Protein AF-A0A8H3EPC0-F1 (afdb_monomer)

Secondary structure (DSSP, 8-state):
-------SEETTSTTS-TTPPBTB--EEP---S---GGG--HHHHHHHHHHHH-HHHHHHHH-TTT-SEEEEEEPBPTTS-PPEEEEEEETTEEEEEEESSSS-EEEEEEEEE-TTS-EEESSHHHHHHHHHHHHHHHHS--B-TT--B-----------

Organism: NCBI:txid1903189

Sequence (160 aa):
MATRSLNRYLDSCPGLPASAPVGHPHIIGWDGEDTDKKHLTAADGIATLLFNWKPEALDAFLDVRHKSRYEWYRRAKPNSGILDLLVARTGDMALCGFREDVERVDGPFTYTMEESGAWTPFDRHSKLFGPSFASALMYHELWLEGDGVKVDVYGSEQRG

Foldseek 3Di:
DDPPPPLQFDCPDVVAGSPDDQQAAGAGDPPPDCPPLVRQFLSPLVLNLQVVQPVVLSVLVLPLPFFQKKKKKFQFDPPLPFAIWIWMDGRQKTWIAGDPDDPDGDQIFIWGQDPSNGTHTPDPSNVPCRSVVSCCSPPVCGTDRPDTDDIPGDGPDDDD

Nearest PDB structures (foldseek):
  7my3-assembly1_C  TM=3.688E-01  e=3.274E-01  Severe acute respiratory syndrome coronavirus 2
  3mh8-assembly2_B  TM=2.863E-01  e=4.736E-01  Mycobacterium tuberculosis H37Rv
  7tl1-assembly1_C  TM=3.590E-01  e=2.494E+00  Severe acute respiratory syndrome coronavirus 2
  8orn-assembly2_D  TM=2.774E-01  e=1.950E+00  Xanthomonas campestris pv. campestris str. B100

Radius of gyration: 15.82 Å; Cα contacts (8 Å, |Δi|>4): 271; chains: 1; bounding box: 32×56×45 Å

pLDDT: mean 79.6, std 15.95, range [32.44, 95.38]

Solvent-accessible surface area (backbone atoms only — not comparable to full-atom values): 9063 Å² total; per-residue (Å²): 134,85,84,76,80,72,68,54,44,30,67,85,42,86,92,27,40,50,83,56,62,92,52,40,43,30,34,64,59,89,71,94,62,86,68,71,64,88,76,44,39,39,52,24,28,50,44,29,52,32,37,74,74,40,54,68,55,32,54,56,60,68,35,42,90,67,26,47,32,35,39,38,36,37,46,36,37,85,92,64,88,57,56,26,41,38,42,35,32,50,49,49,36,38,38,32,33,33,25,81,56,97,89,45,65,48,80,61,35,36,27,38,50,44,96,88,57,32,50,44,57,69,45,71,63,21,63,73,46,23,32,60,50,16,48,46,68,66,74,58,74,58,50,51,86,89,52,72,48,78,66,61,67,47,55,83,75,81,82,128

Structure (mmCIF, N/CA/C/O backbone):
data_AF-A0A8H3EPC0-F1
#
_entry.id   AF-A0A8H3EPC0-F1
#
loop_
_atom_site.group_PDB
_atom_site.id
_atom_site.type_symbol
_atom_site.label_atom_id
_atom_site.label_alt_id
_atom_site.label_comp_id
_atom_site.label_asym_id
_atom_site.label_entity_id
_atom_site.label_seq_id
_atom_site.pdbx_PDB_ins_code
_atom_site.Cartn_x
_atom_site.Cartn_y
_atom_site.Cartn_z
_atom_site.occupancy
_atom_site.B_iso_or_equiv
_atom_site.auth_seq_id
_atom_site.auth_comp_id
_atom_site.auth_asym_id
_atom_site.auth_atom_id
_atom_site.pdbx_PDB_model_num
ATOM 1 N N . MET A 1 1 ? -7.622 -37.361 -6.767 1.00 37.53 1 MET A N 1
ATOM 2 C CA . MET A 1 1 ? -6.763 -36.173 -6.585 1.00 37.53 1 MET A CA 1
ATOM 3 C C . MET A 1 1 ? -7.566 -35.155 -5.802 1.00 37.53 1 MET A C 1
ATOM 5 O O . MET A 1 1 ? -8.632 -34.782 -6.267 1.00 37.53 1 MET A O 1
ATOM 9 N N . ALA A 1 2 ? -7.137 -34.808 -4.590 1.00 32.44 2 ALA A N 1
ATOM 10 C CA . ALA A 1 2 ? -7.828 -33.813 -3.780 1.00 32.44 2 ALA A CA 1
ATOM 11 C C . ALA A 1 2 ? -7.464 -32.415 -4.296 1.00 32.44 2 ALA A C 1
ATOM 13 O O . ALA A 1 2 ? -6.293 -32.044 -4.289 1.00 32.44 2 ALA A O 1
ATOM 14 N N . THR A 1 3 ? -8.458 -31.660 -4.755 1.00 37.12 3 THR A N 1
ATOM 15 C CA . THR A 1 3 ? -8.360 -30.219 -4.992 1.00 37.12 3 THR A CA 1
ATOM 16 C C . THR A 1 3 ? -8.058 -29.535 -3.663 1.00 37.12 3 THR A C 1
ATOM 18 O O . THR A 1 3 ? -8.957 -29.307 -2.853 1.00 37.12 3 THR A O 1
ATOM 21 N N . ARG A 1 4 ? -6.780 -29.234 -3.407 1.00 37.78 4 ARG A N 1
ATOM 22 C CA . ARG A 1 4 ? -6.412 -28.237 -2.402 1.00 37.78 4 ARG A CA 1
ATOM 23 C C . ARG A 1 4 ? -6.897 -26.895 -2.939 1.00 37.78 4 ARG A C 1
ATOM 25 O O . ARG A 1 4 ? -6.242 -26.293 -3.776 1.00 37.78 4 ARG A O 1
ATOM 32 N N . SER A 1 5 ? -8.061 -26.456 -2.472 1.00 40.12 5 SER A N 1
ATOM 33 C CA . SER A 1 5 ? -8.385 -25.034 -2.459 1.00 40.12 5 SER A CA 1
ATOM 34 C C . SER A 1 5 ? -7.357 -24.376 -1.542 1.00 40.12 5 SER A C 1
ATOM 36 O O . SER A 1 5 ? -7.513 -24.408 -0.322 1.00 40.12 5 SER A O 1
ATOM 38 N N . LEU A 1 6 ? -6.252 -23.891 -2.108 1.00 50.09 6 LEU A N 1
ATOM 39 C CA . LEU A 1 6 ? -5.329 -23.029 -1.388 1.00 50.09 6 LEU A CA 1
ATOM 40 C C . LEU A 1 6 ? -6.099 -21.754 -1.052 1.00 50.09 6 LEU A C 1
ATOM 42 O O . LEU A 1 6 ? -6.573 -21.042 -1.936 1.00 50.09 6 LEU A O 1
ATOM 46 N N . ASN A 1 7 ? -6.305 -21.515 0.241 1.00 58.31 7 ASN A N 1
ATOM 47 C CA . ASN A 1 7 ? -6.811 -20.234 0.702 1.00 58.31 7 ASN A CA 1
ATOM 48 C C . ASN A 1 7 ? -5.795 -19.178 0.252 1.00 58.31 7 ASN A C 1
ATOM 50 O O . ASN A 1 7 ? -4.655 -19.188 0.710 1.00 58.31 7 ASN A O 1
ATOM 54 N N . ARG A 1 8 ? -6.204 -18.305 -0.676 1.00 75.94 8 ARG A N 1
ATOM 55 C CA . ARG A 1 8 ? -5.375 -17.206 -1.193 1.00 75.94 8 ARG A CA 1
ATOM 56 C C . ARG A 1 8 ? -4.852 -16.320 -0.062 1.00 75.94 8 ARG A C 1
ATOM 58 O O . ARG A 1 8 ? -3.737 -15.814 -0.141 1.00 75.94 8 ARG A O 1
ATOM 65 N N . TYR A 1 9 ? -5.691 -16.099 0.944 1.00 84.75 9 TYR A N 1
ATOM 66 C CA . TYR A 1 9 ? -5.385 -15.275 2.101 1.00 84.75 9 TYR A CA 1
ATOM 67 C C . TYR A 1 9 ? -4.703 -16.114 3.180 1.00 84.75 9 TYR A C 1
ATOM 69 O O . TYR A 1 9 ? -5.157 -17.213 3.506 1.00 84.75 9 TYR A O 1
ATOM 77 N N . LEU A 1 10 ? -3.610 -15.588 3.721 1.00 85.00 10 LEU A N 1
ATOM 78 C CA . LEU A 1 10 ? -2.801 -16.233 4.745 1.00 85.00 10 LEU A CA 1
ATOM 79 C C . LEU A 1 10 ? -3.062 -15.608 6.117 1.00 85.00 10 LEU A C 1
ATOM 81 O O . LEU A 1 10 ? -3.087 -14.389 6.249 1.00 85.00 10 LEU A O 1
ATOM 85 N N . ASP A 1 11 ? -3.113 -16.437 7.159 1.00 87.12 11 ASP A N 1
ATOM 86 C CA . ASP A 1 11 ? -3.156 -15.997 8.565 1.00 87.12 11 ASP A CA 1
ATOM 87 C C . ASP A 1 11 ? -1.758 -15.658 9.128 1.00 87.12 11 ASP A C 1
ATOM 89 O O . ASP A 1 11 ? -1.507 -15.729 10.330 1.00 87.12 11 ASP A O 1
ATOM 93 N N . SER A 1 12 ? -0.803 -15.316 8.258 1.00 85.81 12 SER A N 1
ATOM 94 C CA . SER A 1 12 ? 0.587 -15.035 8.646 1.00 85.81 12 SER A CA 1
ATOM 95 C C . SER A 1 12 ? 0.750 -13.722 9.420 1.00 85.81 12 SER A C 1
ATOM 97 O O . SER A 1 12 ? 1.761 -13.543 10.095 1.00 85.81 12 SER A O 1
ATOM 99 N N . CYS A 1 13 ? -0.233 -12.820 9.346 1.00 86.56 13 CYS A N 1
ATOM 100 C CA . CYS A 1 13 ? -0.280 -11.572 10.101 1.00 86.56 13 CYS A CA 1
ATOM 101 C C . CYS A 1 13 ? -1.544 -11.563 10.982 1.00 86.56 13 CYS A C 1
ATOM 103 O O . CYS A 1 13 ? -2.641 -11.409 10.450 1.00 86.56 13 CYS A O 1
ATOM 105 N N . PRO A 1 14 ? -1.434 -11.689 12.321 1.00 83.81 14 PRO A N 1
ATOM 106 C CA . PRO A 1 14 ? -2.602 -11.712 13.209 1.00 83.81 14 PRO A CA 1
ATOM 107 C C . PRO A 1 14 ? -3.495 -10.466 13.118 1.00 83.81 14 PRO A C 1
ATOM 109 O O . PRO A 1 14 ? -4.691 -10.550 13.384 1.00 83.81 14 PRO A O 1
ATOM 112 N N . GLY A 1 15 ? -2.921 -9.315 12.745 1.00 84.50 15 GLY A N 1
ATOM 113 C CA . GLY A 1 15 ? -3.664 -8.072 12.530 1.00 84.50 15 GLY A CA 1
ATOM 114 C C . GLY A 1 15 ? -4.500 -8.059 11.247 1.00 84.50 15 GLY A C 1
ATOM 115 O O . GLY A 1 15 ? -5.428 -7.262 11.154 1.00 84.50 15 GLY A O 1
ATOM 116 N N . LEU A 1 16 ? -4.202 -8.948 10.293 1.00 89.00 16 LEU A N 1
ATOM 117 C CA . LEU A 1 16 ? -4.862 -9.078 8.993 1.00 89.00 16 LEU A CA 1
ATOM 118 C C . LEU A 1 16 ? -5.286 -10.543 8.756 1.00 89.00 16 LEU A C 1
ATOM 120 O O . LEU A 1 16 ? -4.684 -11.231 7.926 1.00 89.00 16 LEU A O 1
ATOM 124 N N . PRO A 1 17 ? -6.280 -11.059 9.503 1.00 88.31 17 PRO A N 1
ATOM 125 C CA . PRO A 1 17 ? -6.681 -12.458 9.399 1.00 88.31 17 PRO A CA 1
ATOM 126 C C . PRO A 1 17 ? -7.272 -12.771 8.020 1.00 88.31 17 PRO A C 1
ATOM 128 O O . PRO A 1 17 ? -7.990 -11.958 7.436 1.00 88.31 17 PRO A O 1
ATOM 131 N N . ALA A 1 18 ? -7.062 -13.993 7.533 1.00 86.94 18 ALA A N 1
ATOM 132 C CA . ALA A 1 18 ? -7.568 -14.457 6.240 1.00 86.94 18 ALA A CA 1
ATOM 133 C C . ALA A 1 18 ? -9.104 -14.465 6.152 1.00 86.94 18 ALA A C 1
ATOM 135 O O . ALA A 1 18 ? -9.669 -14.493 5.060 1.00 86.94 18 ALA A O 1
ATOM 136 N N . SER A 1 19 ? -9.783 -14.462 7.302 1.00 86.75 19 SER A N 1
ATOM 137 C CA . SER A 1 19 ? -11.240 -14.403 7.416 1.00 86.75 19 SER A CA 1
ATOM 138 C C . SER A 1 19 ? -11.810 -12.981 7.433 1.00 86.75 19 SER A C 1
ATOM 140 O O . SER A 1 19 ? -13.009 -12.829 7.682 1.00 86.75 19 SER A O 1
ATOM 142 N N . ALA A 1 20 ? -10.984 -11.941 7.275 1.00 86.75 20 ALA A N 1
ATOM 143 C CA . ALA A 1 20 ? -11.472 -10.569 7.272 1.00 86.75 20 ALA A CA 1
ATOM 144 C C . ALA A 1 20 ? -12.439 -10.319 6.089 1.00 86.75 20 ALA A C 1
ATOM 146 O O . ALA A 1 20 ? -12.384 -11.006 5.064 1.00 86.75 20 ALA A O 1
ATOM 147 N N . PRO A 1 21 ? -13.390 -9.376 6.224 1.00 86.06 21 PRO A N 1
ATOM 148 C CA . PRO A 1 21 ? -14.314 -9.056 5.143 1.00 86.06 21 PRO A CA 1
ATOM 149 C C . PRO A 1 21 ? -13.607 -8.511 3.895 1.00 86.06 21 PRO A C 1
ATOM 151 O O . PRO A 1 21 ? -12.523 -7.932 3.957 1.00 86.06 21 PRO A O 1
ATOM 154 N N . VAL A 1 22 ? -14.279 -8.613 2.747 1.00 76.38 22 VAL A N 1
ATOM 155 C CA . VAL A 1 22 ? -13.824 -7.978 1.501 1.00 76.38 22 VAL A CA 1
ATOM 156 C C . VAL A 1 22 ? -13.623 -6.475 1.717 1.00 76.38 22 VAL A C 1
ATOM 158 O O . VAL A 1 22 ? -14.488 -5.807 2.278 1.00 76.38 22 VAL A O 1
ATOM 161 N N . GLY A 1 23 ? -12.495 -5.947 1.235 1.00 78.62 23 GLY A N 1
ATOM 162 C CA . GLY A 1 23 ? -12.102 -4.545 1.412 1.00 78.62 23 GLY A CA 1
ATOM 163 C C . GLY A 1 23 ? -11.138 -4.316 2.577 1.00 78.62 23 GLY A C 1
ATOM 164 O O . GLY A 1 23 ? -10.525 -3.255 2.648 1.00 78.62 23 GLY A O 1
ATOM 165 N N . HIS A 1 24 ? -10.944 -5.306 3.449 1.00 90.12 24 HIS A N 1
ATOM 166 C CA . HIS A 1 24 ? -9.814 -5.318 4.372 1.00 90.12 24 HIS A CA 1
ATOM 167 C C . HIS A 1 24 ? -8.552 -5.778 3.629 1.00 90.12 24 HIS A C 1
ATOM 169 O O . HIS A 1 24 ? -8.660 -6.607 2.723 1.00 90.12 24 HIS A O 1
ATOM 175 N N . PRO A 1 25 ? -7.365 -5.253 3.969 1.00 91.81 25 PRO A N 1
ATOM 176 C CA . PRO A 1 25 ? -6.119 -5.790 3.445 1.00 91.81 25 PRO A CA 1
ATOM 177 C C . PRO A 1 25 ? -5.871 -7.204 3.979 1.00 91.81 25 PRO A C 1
ATOM 179 O O . PRO A 1 25 ? -6.024 -7.460 5.173 1.00 91.81 25 PRO A O 1
ATOM 182 N N . HIS A 1 26 ? -5.419 -8.098 3.106 1.00 91.62 26 HIS A N 1
ATOM 183 C CA . HIS A 1 26 ? -4.997 -9.455 3.444 1.00 91.62 26 HIS A CA 1
ATOM 184 C C . HIS A 1 26 ? -3.548 -9.698 3.025 1.00 91.62 26 HIS A C 1
ATOM 186 O O . HIS A 1 26 ? -3.037 -9.076 2.090 1.00 91.62 26 HIS A O 1
ATOM 192 N N . ILE A 1 27 ? -2.904 -10.671 3.674 1.00 91.44 27 ILE A N 1
ATOM 193 C CA . ILE A 1 27 ? -1.642 -11.226 3.183 1.00 91.44 27 ILE A CA 1
ATOM 194 C C . ILE A 1 27 ? -1.952 -12.283 2.126 1.00 91.44 27 ILE A C 1
ATOM 196 O O . ILE A 1 27 ? -2.636 -13.268 2.404 1.00 91.44 27 ILE A O 1
ATOM 200 N N . ILE A 1 28 ? -1.452 -12.077 0.911 1.00 87.50 28 ILE A N 1
ATOM 201 C CA . ILE A 1 28 ? -1.662 -12.980 -0.219 1.00 87.50 28 ILE A CA 1
ATOM 202 C C . ILE A 1 28 ? -0.535 -14.012 -0.280 1.00 87.50 28 ILE A C 1
ATOM 204 O O . ILE A 1 28 ? 0.646 -13.663 -0.307 1.00 87.50 28 ILE A O 1
ATOM 208 N N . GLY A 1 29 ? -0.901 -15.291 -0.338 1.00 81.00 29 GLY A N 1
ATOM 209 C CA . GLY A 1 29 ? 0.040 -16.377 -0.583 1.00 81.00 29 GLY A CA 1
ATOM 210 C C . GLY A 1 29 ? 0.535 -16.390 -2.026 1.00 81.00 29 GLY A C 1
ATOM 211 O O . GLY A 1 29 ? -0.229 -16.173 -2.963 1.00 81.00 29 GLY A O 1
ATOM 212 N N . TRP A 1 30 ? 1.829 -16.655 -2.202 1.00 68.19 30 TRP A N 1
ATOM 213 C CA . TRP A 1 30 ? 2.432 -16.823 -3.519 1.00 68.19 30 TRP A CA 1
ATOM 214 C C . TRP A 1 30 ? 2.344 -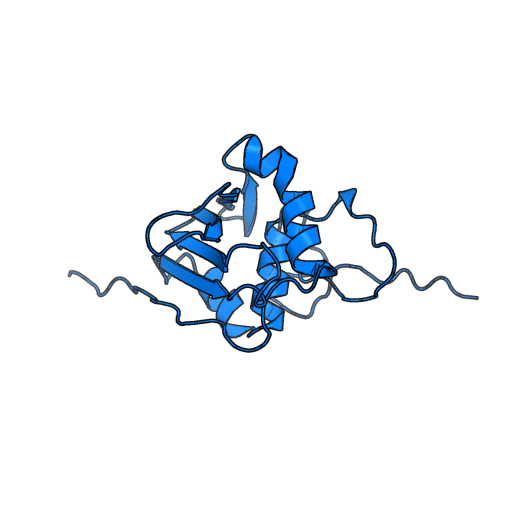18.284 -3.949 1.00 68.19 30 TRP A C 1
ATOM 216 O O . TRP A 1 30 ? 3.219 -19.087 -3.625 1.00 68.19 30 TRP A O 1
ATOM 226 N N . ASP A 1 31 ? 1.297 -18.642 -4.680 1.00 61.16 31 ASP A N 1
ATOM 227 C CA . ASP A 1 31 ? 1.155 -19.974 -5.266 1.00 61.16 31 ASP A CA 1
ATOM 228 C C . ASP A 1 31 ? 1.106 -19.958 -6.795 1.00 61.16 31 ASP A C 1
ATOM 230 O O . ASP A 1 31 ? 0.587 -20.891 -7.376 1.00 61.16 31 ASP A O 1
ATOM 234 N N . GLY A 1 32 ? 1.703 -18.953 -7.453 1.00 51.97 32 GLY A N 1
ATOM 235 C CA . GLY A 1 32 ? 2.165 -19.004 -8.856 1.00 51.97 32 GLY A CA 1
ATOM 236 C C . GLY A 1 32 ? 1.136 -19.281 -9.969 1.00 51.97 32 GLY A C 1
ATOM 237 O O . GLY A 1 32 ? 1.451 -19.073 -11.138 1.00 51.97 32 GLY A O 1
ATOM 238 N N . GLU A 1 33 ? -0.082 -19.698 -9.646 1.00 50.88 33 GLU A N 1
ATOM 239 C CA . GLU A 1 33 ? -1.133 -20.076 -10.578 1.00 50.88 33 GLU A CA 1
ATOM 240 C C . GLU A 1 33 ? -2.319 -19.146 -10.392 1.00 50.88 33 GLU A C 1
ATOM 242 O O . GLU A 1 33 ? -3.036 -19.223 -9.401 1.00 50.88 33 GLU A O 1
ATOM 247 N N . ASP A 1 34 ? -2.482 -18.253 -11.369 1.00 50.38 34 ASP A N 1
ATOM 248 C CA . ASP A 1 34 ? -3.747 -17.688 -11.854 1.00 50.38 34 ASP A CA 1
ATOM 249 C C . ASP A 1 34 ? -4.854 -17.483 -10.806 1.00 50.38 34 ASP A C 1
ATOM 251 O O . ASP A 1 34 ? -6.038 -17.762 -11.018 1.00 50.38 34 ASP A O 1
ATOM 255 N N . THR A 1 35 ? -4.469 -16.968 -9.640 1.00 52.34 35 THR A N 1
ATOM 256 C CA . THR A 1 35 ? -5.395 -16.658 -8.569 1.00 52.34 35 THR A CA 1
ATOM 257 C C . THR A 1 35 ? -6.272 -15.530 -9.089 1.00 52.34 35 THR A C 1
ATOM 259 O O . THR A 1 35 ? -5.830 -14.392 -9.178 1.00 52.34 35 THR A O 1
ATOM 262 N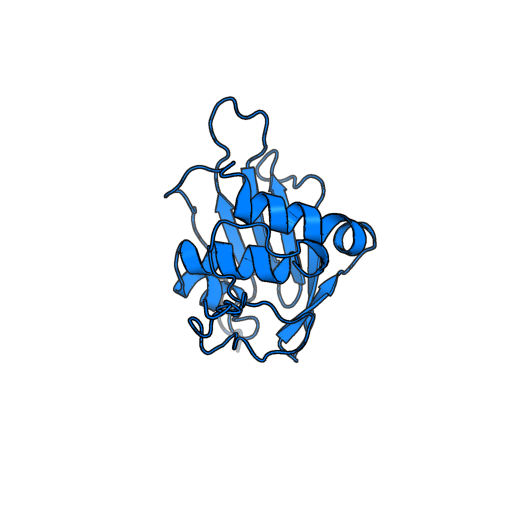 N . ASP A 1 36 ? -7.517 -15.873 -9.455 1.00 57.09 36 ASP A N 1
ATOM 263 C CA . ASP A 1 36 ? -8.580 -15.006 -9.987 1.00 57.09 36 ASP A CA 1
ATOM 264 C C . ASP A 1 36 ? -8.379 -13.533 -9.585 1.00 57.09 36 ASP A C 1
ATOM 266 O O . ASP A 1 36 ? -8.741 -13.104 -8.479 1.00 57.09 36 ASP A O 1
ATOM 270 N N . LYS A 1 37 ? -7.716 -12.773 -10.468 1.00 62.31 37 LYS A N 1
ATOM 271 C CA . LYS A 1 37 ? -7.207 -11.410 -10.214 1.00 62.31 37 LYS A CA 1
ATOM 272 C C . LYS A 1 37 ? -8.331 -10.410 -9.919 1.00 62.31 37 LYS A C 1
ATOM 274 O O . LYS A 1 37 ? -8.079 -9.282 -9.514 1.00 62.31 37 LYS A O 1
ATOM 279 N N . LYS A 1 38 ? -9.584 -10.838 -10.100 1.00 64.25 38 LYS A N 1
ATOM 280 C CA . LYS A 1 38 ? -10.817 -10.055 -9.964 1.00 64.25 38 LYS A CA 1
ATOM 281 C C . LYS A 1 38 ? -11.085 -9.530 -8.555 1.00 64.25 38 LYS A C 1
ATOM 283 O O . LYS A 1 38 ? -11.811 -8.552 -8.422 1.00 64.25 38 LYS A O 1
ATOM 288 N N . HIS A 1 39 ? -10.522 -10.167 -7.529 1.00 73.19 39 HIS A N 1
ATOM 289 C CA . HIS A 1 39 ? -10.731 -9.786 -6.127 1.00 73.19 39 HIS A CA 1
ATOM 290 C C . HIS A 1 39 ? -9.483 -9.216 -5.451 1.00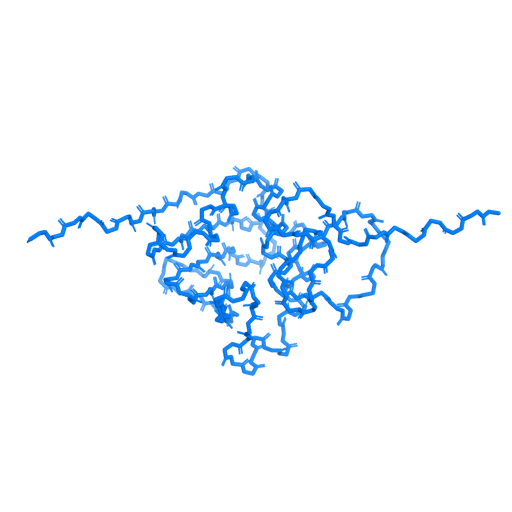 73.19 39 HIS A C 1
ATOM 292 O O . HIS A 1 39 ? -9.502 -8.993 -4.246 1.00 73.19 39 HIS A O 1
ATOM 298 N N . LEU A 1 40 ? -8.399 -9.001 -6.202 1.00 82.38 40 LEU A N 1
ATOM 299 C CA . LEU A 1 40 ? -7.188 -8.409 -5.651 1.00 82.38 40 LEU A CA 1
ATOM 300 C C . LEU A 1 40 ? -7.383 -6.898 -5.500 1.00 82.38 40 LEU A C 1
ATOM 302 O O . LEU A 1 40 ? -7.709 -6.210 -6.469 1.00 82.38 40 LEU A O 1
ATOM 306 N N . THR A 1 41 ? -7.180 -6.379 -4.296 1.00 88.25 41 THR A N 1
ATOM 307 C CA . THR A 1 41 ? -7.229 -4.939 -4.030 1.00 88.25 41 THR A CA 1
ATOM 308 C C . THR A 1 41 ? -5.821 -4.363 -3.907 1.00 88.25 41 THR A C 1
ATOM 310 O O . THR A 1 41 ? -4.863 -5.078 -3.611 1.00 88.25 41 THR A O 1
ATOM 313 N N . ALA A 1 42 ? -5.671 -3.050 -4.105 1.00 89.62 42 ALA A N 1
ATOM 314 C CA . ALA A 1 42 ? -4.392 -2.390 -3.828 1.00 89.62 42 ALA A CA 1
ATOM 315 C C . ALA A 1 42 ? -3.986 -2.530 -2.357 1.00 89.62 42 ALA A C 1
ATOM 317 O O . ALA A 1 42 ? -2.801 -2.675 -2.081 1.00 89.62 42 ALA A O 1
ATOM 318 N N . ALA A 1 43 ? -4.956 -2.554 -1.436 1.00 91.88 43 ALA A N 1
ATOM 319 C CA . ALA A 1 43 ? -4.709 -2.785 -0.018 1.00 91.88 43 ALA A CA 1
ATOM 320 C C . ALA A 1 43 ? -4.033 -4.147 0.216 1.00 91.88 43 ALA A C 1
ATOM 322 O O . ALA A 1 43 ? -3.012 -4.203 0.897 1.00 91.88 43 ALA A O 1
ATOM 323 N N . ASP A 1 44 ? -4.521 -5.215 -0.427 1.00 91.38 44 ASP A N 1
ATOM 324 C CA . ASP A 1 44 ? -3.889 -6.543 -0.373 1.00 91.38 44 ASP A CA 1
ATOM 325 C C . ASP A 1 44 ? -2.460 -6.518 -0.932 1.00 91.38 44 ASP A C 1
ATOM 327 O O . ASP A 1 44 ? -1.530 -7.050 -0.320 1.00 91.38 44 ASP A O 1
ATOM 331 N N . GLY A 1 45 ? -2.274 -5.876 -2.092 1.00 90.50 45 GLY A N 1
ATOM 332 C CA . GLY A 1 45 ? -0.969 -5.766 -2.745 1.00 90.50 45 GLY A CA 1
ATOM 333 C C . GLY A 1 45 ? 0.052 -5.015 -1.888 1.00 90.50 45 GLY A C 1
ATOM 334 O O . GLY A 1 45 ? 1.182 -5.470 -1.734 1.00 90.50 45 GLY A O 1
ATOM 335 N N . ILE A 1 46 ? -0.349 -3.896 -1.282 1.00 92.44 46 ILE A N 1
ATOM 336 C CA . ILE A 1 46 ? 0.505 -3.084 -0.405 1.00 92.44 46 ILE A CA 1
ATOM 337 C C . ILE A 1 46 ? 0.811 -3.830 0.891 1.00 92.44 46 ILE A C 1
ATOM 339 O O . ILE A 1 46 ? 1.974 -3.901 1.286 1.00 92.44 46 ILE A O 1
ATOM 343 N N . ALA A 1 47 ? -0.205 -4.403 1.542 1.00 93.19 47 ALA A N 1
ATOM 344 C CA . ALA A 1 47 ? -0.024 -5.126 2.793 1.00 93.19 47 ALA A CA 1
ATOM 345 C C . ALA A 1 47 ? 0.933 -6.305 2.611 1.00 93.19 47 ALA A C 1
ATOM 347 O O . ALA A 1 47 ? 1.900 -6.445 3.358 1.00 93.19 47 ALA A O 1
ATOM 348 N N . THR A 1 48 ? 0.722 -7.092 1.557 1.00 91.62 48 THR A N 1
ATOM 349 C CA . THR A 1 48 ? 1.583 -8.229 1.229 1.00 91.62 48 THR A CA 1
ATOM 350 C C . THR A 1 48 ? 2.997 -7.786 0.861 1.00 91.62 48 THR A C 1
ATOM 352 O O . THR A 1 48 ? 3.964 -8.381 1.333 1.00 91.62 48 THR A O 1
ATOM 355 N N . LEU A 1 49 ? 3.146 -6.717 0.070 1.00 90.81 49 LEU A N 1
ATOM 356 C CA . LEU A 1 49 ? 4.450 -6.163 -0.299 1.00 90.81 49 LEU A CA 1
ATOM 357 C C . LEU A 1 49 ? 5.254 -5.719 0.928 1.00 90.81 49 LEU A C 1
ATOM 359 O O . LEU A 1 49 ? 6.424 -6.084 1.056 1.00 90.81 49 LEU A O 1
ATOM 363 N N . LEU A 1 50 ? 4.639 -4.942 1.824 1.00 90.81 50 LEU A N 1
ATOM 364 C CA . LEU A 1 50 ? 5.298 -4.463 3.037 1.00 90.81 50 LEU A CA 1
ATOM 365 C C . LEU A 1 50 ? 5.629 -5.624 3.974 1.00 90.81 50 LEU A C 1
ATOM 367 O O . LEU A 1 50 ? 6.756 -5.690 4.456 1.00 90.81 50 LEU A O 1
ATOM 371 N N . PHE A 1 51 ? 4.698 -6.561 4.173 1.00 90.69 51 PHE A N 1
ATOM 372 C CA . PHE A 1 51 ? 4.902 -7.733 5.024 1.00 90.69 51 PHE A CA 1
ATOM 373 C C . PHE A 1 51 ? 6.058 -8.612 4.539 1.00 90.69 51 PHE A C 1
ATOM 375 O O . PHE A 1 51 ? 6.935 -8.960 5.326 1.00 90.69 51 PHE A O 1
ATOM 382 N N . ASN A 1 52 ? 6.097 -8.919 3.238 1.00 87.31 52 ASN A N 1
ATOM 383 C CA . ASN A 1 52 ? 7.158 -9.732 2.642 1.00 87.31 52 ASN A CA 1
ATOM 384 C C . ASN A 1 52 ? 8.513 -9.018 2.645 1.00 87.31 52 ASN A C 1
ATOM 386 O O . ASN A 1 52 ? 9.548 -9.677 2.706 1.00 87.31 52 ASN A O 1
ATOM 390 N N . TRP A 1 53 ? 8.527 -7.682 2.570 1.00 86.12 53 TRP A N 1
ATOM 391 C CA . TRP A 1 53 ? 9.759 -6.920 2.734 1.00 86.12 53 TRP A CA 1
ATOM 392 C C . TRP A 1 53 ? 10.250 -6.972 4.184 1.00 86.12 53 TRP A C 1
ATOM 394 O O . TRP A 1 53 ? 11.370 -7.426 4.426 1.00 86.12 53 TRP A O 1
ATOM 404 N N . LYS A 1 54 ? 9.428 -6.488 5.125 1.00 87.44 54 LYS A N 1
ATOM 405 C CA . LYS A 1 54 ? 9.643 -6.513 6.580 1.00 87.44 54 LYS A CA 1
ATOM 406 C C . LYS A 1 54 ? 8.290 -6.413 7.302 1.00 87.44 54 LYS A C 1
ATOM 408 O O . LYS A 1 54 ? 7.650 -5.367 7.187 1.00 87.44 54 LYS A O 1
ATOM 413 N N . PRO A 1 55 ? 7.864 -7.406 8.101 1.00 89.00 55 PRO A N 1
ATOM 414 C CA . PRO A 1 55 ? 6.596 -7.342 8.835 1.00 89.00 55 PRO A CA 1
ATOM 415 C C . PRO A 1 55 ? 6.42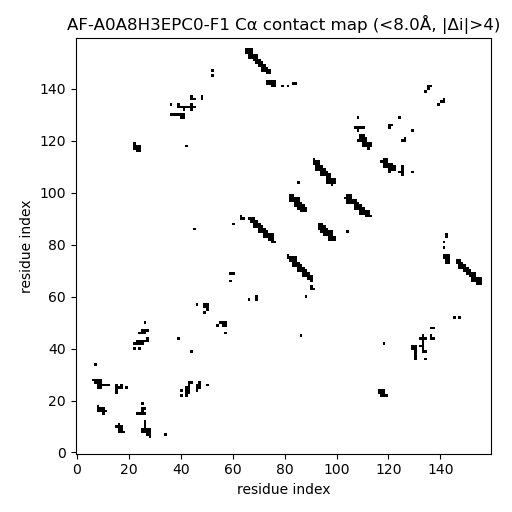5 -6.072 9.681 1.00 89.00 55 PRO A C 1
ATOM 417 O O . PRO A 1 55 ? 5.359 -5.460 9.671 1.00 89.00 55 PRO A O 1
ATOM 420 N N . GLU A 1 56 ? 7.498 -5.578 10.304 1.00 88.06 56 GLU A N 1
ATOM 421 C CA . GLU A 1 56 ? 7.476 -4.358 11.120 1.00 88.06 56 GLU A CA 1
ATOM 422 C C . GLU A 1 56 ? 7.172 -3.095 10.296 1.00 88.06 56 GLU A C 1
ATOM 424 O O . GLU A 1 56 ? 6.720 -2.079 10.829 1.00 88.06 56 GLU A O 1
ATOM 429 N N . ALA A 1 57 ? 7.432 -3.133 8.986 1.00 88.56 57 ALA A N 1
ATOM 430 C CA . ALA A 1 57 ? 7.085 -2.055 8.074 1.00 88.56 57 ALA A CA 1
ATOM 431 C C . ALA A 1 57 ? 5.578 -1.992 7.829 1.00 88.56 57 ALA A C 1
ATOM 433 O O . ALA A 1 57 ? 5.035 -0.888 7.777 1.00 88.56 57 ALA A O 1
ATOM 434 N N . LEU A 1 58 ? 4.917 -3.148 7.713 1.00 91.69 58 LEU A N 1
ATOM 435 C CA . LEU A 1 58 ? 3.462 -3.218 7.645 1.00 91.69 58 LEU A CA 1
ATOM 436 C C . LEU A 1 58 ? 2.843 -2.765 8.968 1.00 91.69 58 LEU A C 1
ATOM 438 O O . LEU A 1 58 ? 1.940 -1.934 8.953 1.00 91.69 58 LEU A O 1
ATOM 442 N N . ASP A 1 59 ? 3.369 -3.226 10.103 1.00 89.62 59 ASP A N 1
ATOM 443 C CA . ASP A 1 59 ? 2.882 -2.800 11.421 1.00 89.62 59 ASP A CA 1
ATOM 444 C C . ASP A 1 59 ? 2.984 -1.277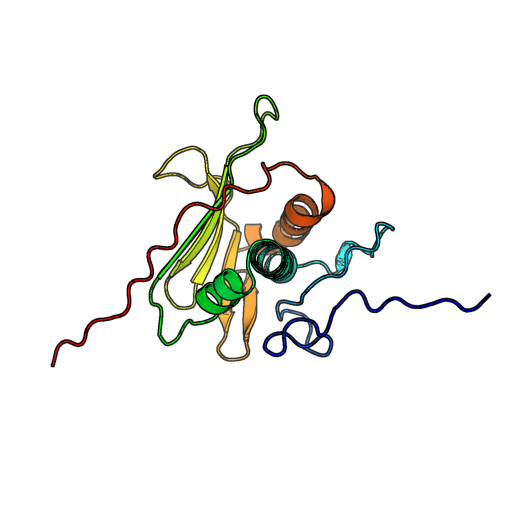 11.579 1.00 89.62 59 ASP A C 1
ATOM 446 O O . ASP A 1 59 ? 2.036 -0.607 11.984 1.00 89.62 59 ASP A O 1
ATOM 450 N N . ALA A 1 60 ? 4.121 -0.693 11.185 1.00 89.19 60 ALA A N 1
ATOM 451 C CA . ALA A 1 60 ? 4.310 0.752 11.190 1.00 89.19 60 ALA A CA 1
ATOM 452 C C . ALA A 1 60 ? 3.371 1.491 10.226 1.00 89.19 60 ALA A C 1
ATOM 454 O O . ALA A 1 60 ? 2.952 2.613 10.523 1.00 89.19 60 ALA A O 1
ATOM 455 N N . PHE A 1 61 ? 3.050 0.886 9.086 1.00 91.31 61 PHE A N 1
ATOM 456 C CA . PHE A 1 61 ? 2.087 1.438 8.149 1.00 91.31 61 PHE A CA 1
ATOM 457 C C . PHE A 1 61 ? 0.675 1.432 8.751 1.00 91.31 61 PHE A C 1
ATOM 459 O O . PHE A 1 61 ? -0.009 2.445 8.679 1.00 91.31 61 PHE A O 1
ATOM 466 N N . LEU A 1 62 ? 0.246 0.339 9.386 1.00 91.12 62 LEU A N 1
ATOM 467 C CA . LEU A 1 62 ? -1.105 0.186 9.942 1.00 91.12 62 LEU A CA 1
ATOM 468 C C . LEU A 1 62 ? -1.328 0.941 11.261 1.00 91.12 62 LEU A C 1
ATOM 470 O O . LEU A 1 62 ? -2.473 1.176 11.644 1.00 91.12 62 LEU A O 1
ATOM 474 N N . ASP A 1 63 ? -0.263 1.355 11.949 1.00 87.38 63 ASP A N 1
ATOM 475 C CA . ASP A 1 63 ? -0.328 2.094 13.213 1.00 87.38 63 ASP A CA 1
ATOM 476 C C . ASP A 1 63 ? -0.743 3.570 13.031 1.00 87.38 63 ASP A C 1
ATOM 478 O O . ASP A 1 63 ? 0.024 4.511 13.253 1.00 87.38 63 ASP A O 1
ATOM 482 N N . VAL A 1 64 ? -1.992 3.782 12.607 1.00 84.00 64 VAL A N 1
ATOM 483 C CA . VAL A 1 64 ? -2.586 5.108 12.365 1.00 84.00 64 VAL A CA 1
ATOM 484 C C . VAL A 1 64 ? -2.639 5.953 13.640 1.00 84.00 64 VAL A C 1
ATOM 486 O O . VAL A 1 64 ? -2.487 7.172 13.583 1.00 84.00 64 VAL A O 1
ATOM 489 N N . ARG A 1 65 ? -2.834 5.314 14.800 1.00 77.56 65 ARG A N 1
ATOM 490 C CA . ARG A 1 65 ? -3.047 6.005 16.081 1.00 77.56 65 ARG A CA 1
ATOM 491 C C . ARG A 1 65 ? -1.775 6.615 16.655 1.00 77.56 65 ARG A C 1
ATOM 493 O O . ARG A 1 65 ? -1.853 7.687 17.246 1.00 77.56 65 ARG A O 1
ATOM 500 N N . HIS A 1 66 ? -0.628 5.956 16.497 1.00 76.62 66 HIS A N 1
ATOM 501 C CA . HIS A 1 66 ? 0.625 6.431 17.092 1.00 76.62 66 HIS A CA 1
ATOM 502 C C . HIS A 1 66 ? 1.591 7.020 16.058 1.00 76.62 66 HIS A C 1
ATOM 504 O O . HIS A 1 66 ? 2.541 7.710 16.435 1.00 76.62 66 HIS A O 1
ATOM 510 N N . LYS A 1 67 ? 1.354 6.797 14.757 1.00 74.19 67 LYS A N 1
ATOM 511 C CA . LYS A 1 67 ? 2.200 7.312 13.674 1.00 74.19 67 LYS A CA 1
ATOM 512 C C . LYS A 1 67 ? 1.386 8.201 12.746 1.00 74.19 67 LYS A C 1
ATOM 514 O O . LYS A 1 67 ? 0.519 7.733 12.010 1.00 74.19 67 LYS A O 1
ATOM 519 N N . SER A 1 68 ? 1.706 9.491 12.755 1.00 78.25 68 SER A N 1
ATOM 520 C CA . SER A 1 68 ? 1.012 10.490 11.933 1.00 78.25 68 SER A CA 1
ATOM 521 C C . SER A 1 68 ? 1.342 10.371 10.442 1.00 78.25 68 SER A C 1
ATOM 523 O O . SER A 1 68 ? 0.492 10.657 9.601 1.00 78.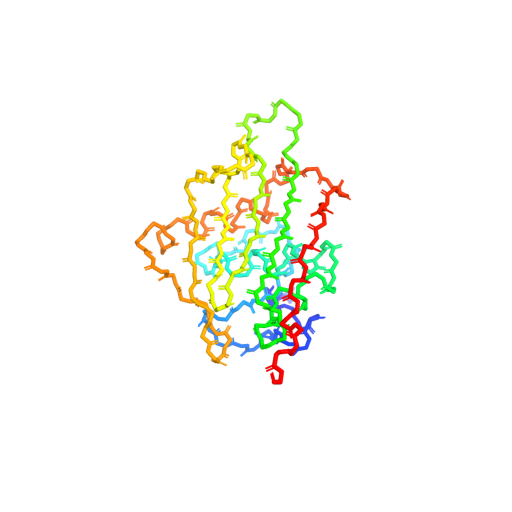25 68 SER A O 1
ATOM 525 N N . ARG A 1 69 ? 2.553 9.904 10.115 1.00 86.81 69 ARG A N 1
ATOM 526 C CA . ARG A 1 69 ? 3.048 9.743 8.748 1.00 86.81 69 ARG A CA 1
ATOM 527 C C . ARG A 1 69 ? 3.893 8.482 8.624 1.00 86.81 69 ARG A C 1
ATOM 529 O O . ARG A 1 69 ? 4.571 8.080 9.571 1.00 86.81 69 ARG A O 1
ATOM 536 N N . TYR A 1 70 ? 3.835 7.884 7.446 1.00 90.06 70 TYR A N 1
ATOM 537 C CA . TYR A 1 70 ? 4.666 6.772 7.023 1.00 90.06 70 TYR A CA 1
ATOM 538 C C . TYR A 1 70 ? 5.039 6.973 5.559 1.00 90.06 70 TYR A C 1
ATOM 540 O O . TYR A 1 70 ? 4.178 7.321 4.754 1.00 90.06 70 TYR A O 1
ATOM 548 N N . GLU A 1 71 ? 6.291 6.694 5.208 1.00 89.19 71 GLU A N 1
ATOM 549 C CA . GLU A 1 71 ? 6.732 6.614 3.819 1.00 89.19 71 GLU A CA 1
ATOM 550 C C . GLU A 1 71 ? 7.687 5.447 3.629 1.00 89.19 71 GLU A C 1
ATOM 552 O O . GLU A 1 71 ? 8.515 5.136 4.485 1.00 89.19 71 GLU A O 1
ATOM 557 N N . TRP A 1 72 ? 7.548 4.803 2.484 1.00 89.62 72 TRP A N 1
ATOM 558 C CA . TRP A 1 72 ? 8.400 3.734 2.018 1.00 89.62 72 TRP A CA 1
ATOM 559 C C . TRP A 1 72 ? 8.464 3.808 0.504 1.00 89.62 72 TRP A C 1
ATOM 561 O O . TRP A 1 72 ? 7.452 4.038 -0.160 1.00 89.62 72 TRP A O 1
ATOM 571 N N . TYR A 1 73 ? 9.641 3.593 -0.063 1.00 87.56 73 TYR A N 1
ATOM 572 C CA . TYR A 1 73 ? 9.782 3.539 -1.508 1.00 87.56 73 TYR A CA 1
ATOM 573 C C . TYR A 1 73 ? 10.728 2.431 -1.941 1.00 87.56 73 TYR A C 1
ATOM 575 O O . TYR A 1 73 ? 11.596 1.995 -1.180 1.00 87.56 73 TYR A O 1
ATOM 583 N N . ARG A 1 74 ? 10.558 1.990 -3.188 1.00 87.19 74 ARG A N 1
ATOM 584 C CA . ARG A 1 74 ? 11.351 0.924 -3.799 1.00 87.19 74 ARG A CA 1
ATOM 585 C C . ARG A 1 74 ? 11.801 1.332 -5.190 1.00 87.19 74 ARG A C 1
ATOM 587 O O . ARG A 1 74 ? 10.996 1.782 -6.002 1.00 87.19 74 ARG A O 1
ATOM 594 N N . ARG A 1 75 ? 13.088 1.134 -5.468 1.00 86.62 75 ARG A N 1
ATOM 595 C CA . ARG A 1 75 ? 13.680 1.506 -6.754 1.00 86.62 75 ARG A CA 1
ATOM 596 C C . ARG A 1 75 ? 13.266 0.558 -7.870 1.00 86.62 75 ARG A C 1
ATOM 598 O O . ARG A 1 75 ? 13.277 -0.666 -7.685 1.00 86.62 75 ARG A O 1
ATOM 605 N N . ALA A 1 76 ? 12.917 1.112 -9.024 1.00 86.31 76 ALA A N 1
ATOM 606 C CA . ALA A 1 76 ? 12.668 0.326 -10.224 1.00 86.31 76 ALA A CA 1
ATOM 607 C C . ALA A 1 76 ? 13.945 -0.392 -10.682 1.00 86.31 76 ALA A C 1
ATOM 609 O O . ALA A 1 76 ? 15.068 0.072 -10.457 1.00 86.31 76 ALA A O 1
ATOM 610 N N . LYS A 1 77 ? 13.789 -1.542 -11.347 1.00 85.50 77 LYS A N 1
ATOM 611 C CA . LYS A 1 77 ? 14.927 -2.213 -11.989 1.00 85.50 77 LYS A CA 1
ATOM 612 C C . LYS A 1 77 ? 15.522 -1.297 -13.077 1.00 85.50 77 LYS A C 1
ATOM 614 O O . LYS A 1 77 ? 14.754 -0.710 -13.849 1.00 85.50 77 LYS A O 1
ATOM 619 N N . PRO A 1 78 ? 16.861 -1.188 -13.192 1.00 83.19 78 PRO A N 1
ATOM 620 C CA . PRO A 1 78 ? 17.490 -0.409 -14.256 1.00 83.19 78 PRO A CA 1
ATOM 621 C C . PRO A 1 78 ? 16.992 -0.846 -15.638 1.00 83.19 78 PRO A C 1
ATOM 623 O O . PRO A 1 78 ? 16.822 -2.038 -15.884 1.00 83.19 78 PRO A O 1
ATOM 626 N N . ASN A 1 79 ? 16.777 0.112 -16.542 1.00 82.56 79 ASN A N 1
ATOM 627 C CA . ASN A 1 79 ? 16.297 -0.117 -17.914 1.00 82.56 79 ASN A CA 1
ATOM 628 C C . ASN A 1 79 ? 14.907 -0.779 -18.036 1.00 82.56 79 ASN A C 1
ATOM 630 O O . ASN A 1 79 ? 14.537 -1.197 -19.129 1.00 82.56 79 ASN A O 1
ATOM 634 N N . SER A 1 80 ? 14.122 -0.861 -16.956 1.00 81.81 80 SER A N 1
ATOM 635 C CA . SER A 1 80 ? 12.755 -1.410 -17.007 1.00 81.81 80 SER A CA 1
ATOM 636 C C . SER A 1 80 ? 11.744 -0.479 -17.686 1.00 81.81 80 SER A C 1
ATOM 638 O O . SER A 1 80 ? 10.675 -0.930 -18.085 1.00 81.81 80 SER A O 1
ATOM 640 N N . GLY A 1 81 ? 12.061 0.817 -17.798 1.00 81.12 81 GLY A N 1
ATOM 641 C CA . GLY A 1 81 ? 11.105 1.841 -18.231 1.00 81.12 81 GLY A CA 1
ATOM 642 C C . GLY A 1 81 ? 9.997 2.118 -17.206 1.00 81.12 81 GLY A C 1
ATOM 643 O O . GLY A 1 81 ? 9.044 2.820 -17.529 1.00 81.12 81 GLY A O 1
ATOM 644 N N . ILE A 1 82 ? 10.114 1.567 -15.993 1.00 82.75 82 ILE A N 1
ATOM 645 C CA . ILE A 1 82 ? 9.179 1.753 -14.882 1.00 82.75 82 ILE A CA 1
ATOM 646 C C . ILE A 1 82 ? 9.766 2.763 -13.893 1.00 82.75 82 ILE A C 1
ATOM 648 O O . ILE A 1 82 ? 10.981 2.855 -13.722 1.00 82.75 82 ILE A O 1
ATOM 652 N N . LEU A 1 83 ? 8.880 3.520 -13.254 1.00 87.12 83 LEU A N 1
ATOM 653 C CA . LEU A 1 83 ? 9.200 4.489 -12.212 1.00 87.12 83 LEU A CA 1
ATOM 654 C C . LEU A 1 83 ? 9.366 3.818 -10.840 1.00 87.12 83 LEU A C 1
ATOM 656 O O . LEU A 1 83 ? 8.895 2.699 -10.603 1.00 87.12 83 LEU A O 1
ATOM 660 N N . ASP A 1 84 ? 10.002 4.524 -9.909 1.00 88.25 84 ASP A N 1
ATOM 661 C CA . ASP A 1 84 ? 10.113 4.065 -8.526 1.00 88.25 84 ASP A CA 1
ATOM 662 C C . ASP A 1 84 ? 8.721 3.892 -7.906 1.00 88.25 84 ASP A C 1
ATOM 664 O O . ASP A 1 84 ? 7.753 4.535 -8.297 1.00 88.25 84 ASP A O 1
ATOM 668 N N . LEU A 1 85 ? 8.589 2.997 -6.936 1.00 90.31 85 LEU A N 1
ATOM 669 C CA . LEU A 1 85 ? 7.339 2.797 -6.213 1.00 90.31 85 LEU A CA 1
ATOM 670 C C . LEU A 1 85 ? 7.348 3.621 -4.934 1.00 90.31 85 LEU A C 1
ATOM 672 O O . LEU A 1 85 ? 8.313 3.536 -4.179 1.00 90.31 85 LEU A O 1
ATOM 676 N N . LEU A 1 86 ? 6.263 4.338 -4.651 1.00 90.75 86 LEU A N 1
ATOM 677 C CA . LEU A 1 86 ? 6.001 4.951 -3.351 1.00 90.75 86 LEU A CA 1
ATOM 678 C C . LEU A 1 86 ? 4.801 4.276 -2.683 1.00 90.75 86 LEU A C 1
ATOM 680 O O . LEU A 1 86 ? 3.767 4.058 -3.313 1.00 90.75 86 LEU A O 1
ATOM 684 N N . VAL A 1 87 ? 4.936 4.012 -1.388 1.00 92.25 87 VAL A N 1
ATOM 685 C CA . VAL A 1 87 ? 3.850 3.703 -0.459 1.00 92.25 87 VAL A CA 1
ATOM 686 C C . VAL A 1 87 ? 3.961 4.683 0.701 1.00 92.25 87 VAL A C 1
ATOM 688 O O . VAL A 1 87 ? 4.961 4.721 1.414 1.00 92.25 87 VAL A O 1
ATOM 691 N N . ALA A 1 88 ? 2.931 5.486 0.891 1.00 92.00 88 ALA A N 1
ATOM 692 C CA . ALA A 1 88 ? 2.871 6.519 1.902 1.00 92.00 88 ALA A CA 1
ATOM 693 C C . ALA A 1 88 ? 1.539 6.460 2.646 1.00 92.00 88 ALA A C 1
ATOM 695 O O . ALA A 1 88 ? 0.533 5.958 2.146 1.00 92.00 88 ALA A O 1
ATOM 696 N N . ARG A 1 89 ? 1.529 7.002 3.857 1.00 92.19 89 ARG A N 1
ATOM 697 C CA . ARG A 1 89 ? 0.313 7.238 4.623 1.00 92.19 89 ARG A CA 1
ATOM 698 C C . ARG A 1 89 ? 0.452 8.521 5.418 1.00 92.19 89 ARG A C 1
ATOM 700 O O . ARG A 1 89 ? 1.490 8.754 6.032 1.00 92.19 89 ARG A O 1
ATOM 707 N N . THR A 1 90 ? -0.607 9.318 5.452 1.00 90.75 90 THR A N 1
ATOM 708 C CA . THR A 1 90 ? -0.755 10.440 6.384 1.00 90.75 90 THR A CA 1
ATOM 709 C C . THR A 1 90 ? -2.092 10.305 7.094 1.00 90.75 90 THR A C 1
ATOM 711 O O . THR A 1 90 ? -3.135 10.330 6.448 1.00 90.75 90 THR A O 1
ATOM 714 N N . GLY A 1 91 ? -2.068 10.132 8.416 1.00 90.56 91 GLY A N 1
ATOM 715 C CA . GLY A 1 91 ? -3.275 9.826 9.186 1.00 90.56 91 GLY A CA 1
ATOM 716 C C . GLY A 1 91 ? -3.964 8.560 8.669 1.00 90.56 91 GLY A C 1
ATOM 717 O O . GLY A 1 91 ? -3.327 7.521 8.519 1.00 90.56 91 GLY A O 1
ATOM 718 N N . ASP A 1 92 ? -5.251 8.647 8.380 1.00 92.81 92 ASP A N 1
ATOM 719 C CA . ASP A 1 92 ? -6.065 7.571 7.813 1.00 92.81 92 ASP A CA 1
ATOM 720 C C . ASP A 1 92 ? -5.997 7.496 6.278 1.00 92.81 92 ASP A C 1
ATOM 722 O O . ASP A 1 92 ? -6.673 6.673 5.675 1.00 92.81 92 ASP A O 1
ATOM 726 N N . MET A 1 93 ? -5.185 8.319 5.612 1.00 94.06 93 MET A N 1
ATOM 727 C CA . MET A 1 93 ? -5.087 8.324 4.154 1.00 94.06 93 MET A CA 1
ATOM 728 C C . MET A 1 93 ? -3.835 7.586 3.684 1.00 94.06 93 MET A C 1
ATOM 730 O O . MET A 1 93 ? -2.712 8.040 3.911 1.00 94.06 93 MET A O 1
ATOM 734 N N . ALA A 1 94 ? -4.031 6.466 2.995 1.00 94.38 94 ALA A N 1
ATOM 735 C CA . ALA A 1 94 ? -2.996 5.722 2.294 1.00 94.38 94 ALA A CA 1
ATOM 736 C C . ALA A 1 94 ? -2.860 6.228 0.852 1.00 94.38 94 ALA A C 1
ATOM 738 O O . ALA A 1 94 ? -3.852 6.390 0.141 1.00 94.38 94 ALA A O 1
ATOM 739 N N . LEU A 1 95 ? -1.625 6.429 0.406 1.00 93.62 95 LEU A N 1
ATOM 740 C CA . LEU A 1 95 ? -1.274 6.798 -0.958 1.00 93.62 95 LEU A CA 1
ATOM 741 C C . LEU A 1 95 ? -0.222 5.827 -1.475 1.00 93.62 95 LEU A C 1
ATOM 743 O O . LEU A 1 95 ? 0.749 5.509 -0.795 1.00 93.62 95 LEU A O 1
ATOM 747 N N . CYS A 1 96 ? -0.378 5.378 -2.707 1.00 92.12 96 CYS A N 1
ATOM 748 C CA . CYS A 1 96 ? 0.650 4.611 -3.390 1.00 92.12 96 CYS A CA 1
ATOM 749 C C . CYS A 1 96 ? 0.672 4.968 -4.866 1.00 92.12 96 CYS A C 1
ATOM 751 O O . CYS A 1 96 ? -0.318 5.454 -5.404 1.00 92.12 96 CYS A O 1
ATOM 753 N N . GLY A 1 97 ? 1.796 4.760 -5.531 1.00 90.25 97 GLY A N 1
ATOM 754 C CA . GLY A 1 97 ? 1.895 5.085 -6.945 1.00 90.25 97 GLY A CA 1
ATOM 755 C C . GLY A 1 97 ? 3.325 5.122 -7.432 1.00 90.25 97 GLY A C 1
ATOM 756 O O . GLY A 1 97 ? 4.254 4.670 -6.757 1.00 90.25 97 GLY A O 1
ATOM 757 N N . PHE A 1 98 ? 3.479 5.666 -8.627 1.00 86.56 98 PHE A N 1
ATOM 758 C CA . PHE A 1 98 ? 4.731 5.668 -9.354 1.00 86.56 98 PHE A CA 1
ATOM 759 C C . PHE A 1 98 ? 5.429 7.007 -9.157 1.00 86.56 98 PHE A C 1
ATOM 761 O O . PHE A 1 98 ? 4.894 8.059 -9.476 1.00 86.56 98 PHE A O 1
ATOM 768 N N . ARG A 1 99 ? 6.617 6.986 -8.580 1.00 80.31 99 ARG A N 1
ATOM 769 C CA . ARG A 1 99 ? 7.386 8.165 -8.219 1.00 80.31 99 ARG A CA 1
ATOM 770 C C . ARG A 1 99 ? 8.340 8.521 -9.352 1.00 80.31 99 ARG A C 1
ATOM 772 O O . ARG A 1 99 ? 9.223 7.736 -9.692 1.00 80.31 99 ARG A O 1
ATOM 779 N N . GLU A 1 100 ? 8.165 9.711 -9.915 1.00 71.50 100 GLU A N 1
ATOM 780 C CA . GLU A 1 100 ? 9.077 10.248 -10.930 1.00 71.50 100 GLU A CA 1
ATOM 781 C C . GLU A 1 100 ? 10.300 10.921 -10.305 1.00 71.50 100 GLU A C 1
ATOM 783 O O . GLU A 1 100 ? 11.420 10.752 -10.782 1.00 71.50 100 GLU A O 1
ATOM 788 N N . ASP A 1 101 ? 10.085 11.661 -9.217 1.00 69.62 101 ASP A N 1
ATOM 789 C CA . ASP A 1 101 ? 11.117 12.358 -8.454 1.00 69.62 101 ASP A CA 1
ATOM 790 C C . ASP A 1 101 ? 10.706 12.491 -6.974 1.00 69.62 101 ASP A C 1
ATOM 792 O O . ASP A 1 101 ? 9.817 11.794 -6.493 1.00 69.62 101 ASP A O 1
ATOM 796 N N . VAL A 1 102 ? 11.382 13.330 -6.185 1.00 65.44 102 VAL A N 1
ATOM 797 C CA . VAL A 1 102 ? 11.084 13.473 -4.748 1.00 65.44 102 VAL A CA 1
ATOM 798 C C . VAL A 1 102 ? 9.718 14.087 -4.457 1.00 65.44 102 VAL A C 1
ATOM 800 O O . VAL A 1 102 ? 9.150 13.800 -3.407 1.00 65.44 102 VAL A O 1
ATOM 803 N N . GLU A 1 103 ? 9.174 14.874 -5.373 1.00 70.69 103 GLU A N 1
ATOM 804 C CA . GLU A 1 103 ? 8.004 15.713 -5.129 1.00 70.69 103 GLU A CA 1
ATOM 805 C C . GLU A 1 103 ? 6.772 15.250 -5.916 1.00 70.69 103 GLU A C 1
ATOM 807 O O . GLU A 1 103 ? 5.656 15.666 -5.597 1.00 70.69 103 GLU A O 1
ATOM 812 N N . ARG A 1 104 ? 6.940 14.368 -6.914 1.00 74.00 104 ARG A N 1
ATOM 813 C CA . ARG A 1 104 ? 5.863 13.950 -7.817 1.00 74.00 104 ARG A CA 1
ATOM 814 C C . ARG A 1 104 ? 5.597 12.447 -7.824 1.00 74.00 104 ARG A C 1
ATOM 816 O O . ARG A 1 104 ? 6.465 11.631 -8.141 1.00 74.00 104 ARG A O 1
ATOM 823 N N . VAL A 1 105 ? 4.332 12.113 -7.568 1.00 78.44 105 VAL A N 1
ATOM 824 C CA . VAL A 1 105 ? 3.752 10.781 -7.774 1.00 78.44 105 VAL A CA 1
ATOM 825 C C . VAL A 1 105 ? 2.816 10.849 -8.976 1.00 78.44 105 VAL A C 1
ATOM 827 O O . VAL A 1 105 ? 1.855 11.618 -8.971 1.00 78.44 105 VAL A O 1
ATOM 830 N N . ASP A 1 106 ? 3.104 10.055 -9.997 1.00 77.44 106 ASP A N 1
ATOM 831 C CA . ASP A 1 106 ? 2.244 9.839 -11.150 1.00 77.44 106 ASP A CA 1
ATOM 832 C C . ASP A 1 106 ? 1.217 8.734 -10.864 1.00 77.44 106 ASP A C 1
ATOM 834 O O . ASP A 1 106 ? 1.521 7.719 -10.225 1.00 77.44 106 ASP A O 1
ATOM 838 N N . GLY A 1 107 ? -0.016 8.962 -11.323 1.00 78.44 107 GLY A N 1
ATOM 839 C CA . GLY A 1 107 ? -1.166 8.079 -11.113 1.00 78.44 107 GLY A CA 1
ATOM 840 C C . GLY A 1 107 ? -1.320 7.577 -9.671 1.00 78.44 107 GLY A C 1
ATOM 841 O O . GLY A 1 107 ? -1.292 6.362 -9.468 1.00 78.44 107 GLY A O 1
ATOM 842 N N . PRO A 1 108 ? -1.443 8.459 -8.656 1.00 87.69 108 PRO A N 1
ATOM 843 C CA . PRO A 1 108 ? -1.562 8.007 -7.280 1.00 87.69 108 PRO A CA 1
ATOM 844 C C . PRO A 1 108 ? -2.875 7.245 -7.075 1.00 87.69 108 PRO A C 1
ATOM 846 O O . PRO A 1 108 ? -3.958 7.714 -7.428 1.00 87.69 108 PRO A O 1
ATOM 849 N N . PHE A 1 109 ? -2.779 6.082 -6.443 1.00 92.94 109 PHE A N 1
ATOM 850 C CA . PHE A 1 109 ? -3.908 5.346 -5.902 1.00 92.94 109 PHE A CA 1
ATOM 851 C C . PHE A 1 109 ? -4.047 5.708 -4.425 1.00 92.94 109 PHE A C 1
ATOM 853 O O . PHE A 1 109 ? -3.147 5.456 -3.618 1.00 92.94 109 PHE A O 1
ATOM 860 N N . THR A 1 110 ? -5.188 6.291 -4.082 1.00 94.88 110 THR A N 1
ATOM 861 C CA . THR A 1 110 ? -5.466 6.853 -2.761 1.00 94.88 110 THR A CA 1
ATOM 862 C C . THR A 1 110 ? -6.623 6.110 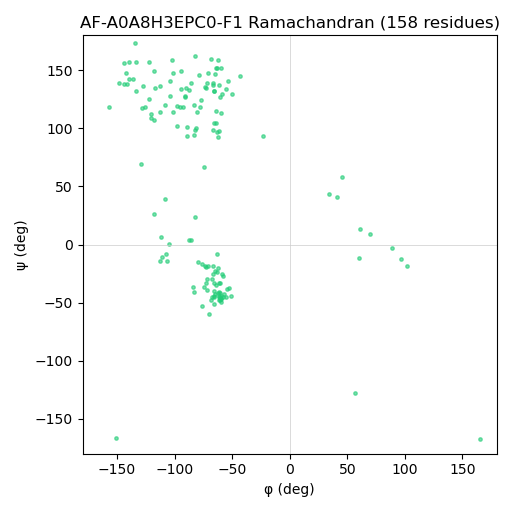-2.105 1.00 94.88 110 THR A C 1
ATOM 864 O O . THR A 1 110 ? -7.653 5.853 -2.737 1.00 94.88 110 THR A O 1
ATOM 867 N N . TYR A 1 111 ? -6.463 5.777 -0.828 1.00 95.38 111 TYR A N 1
ATOM 868 C CA . TYR A 1 111 ? -7.436 5.031 -0.037 1.00 95.38 111 TYR A CA 1
ATOM 869 C C . TYR A 1 111 ? -7.596 5.653 1.347 1.00 95.38 111 TYR A C 1
ATOM 871 O O . TYR A 1 111 ? -6.620 6.082 1.960 1.00 95.38 111 TYR A O 1
ATOM 879 N N . THR A 1 112 ? -8.822 5.651 1.855 1.00 95.31 112 THR A N 1
ATOM 880 C CA . THR A 1 112 ? -9.114 5.934 3.262 1.00 95.31 112 THR A CA 1
ATOM 881 C C . THR A 1 112 ? -9.101 4.623 4.041 1.00 95.31 112 THR A C 1
ATOM 883 O O . THR A 1 112 ? -9.781 3.671 3.661 1.00 95.31 112 THR A O 1
ATOM 886 N N . MET A 1 113 ? -8.322 4.580 5.116 1.00 93.56 113 MET A N 1
ATOM 887 C CA . MET A 1 113 ? -8.230 3.493 6.082 1.00 93.56 113 MET A CA 1
ATOM 888 C C . MET A 1 113 ? -9.259 3.733 7.182 1.00 93.56 113 MET A C 1
ATOM 890 O O . MET A 1 113 ? -9.062 4.552 8.077 1.00 93.56 113 MET A O 1
ATOM 894 N N . GLU A 1 114 ? -10.378 3.032 7.102 1.00 91.75 114 GLU A N 1
ATOM 895 C CA . GLU A 1 114 ? -11.467 3.171 8.059 1.00 91.75 114 GLU A CA 1
ATOM 896 C C . GLU A 1 114 ? -11.076 2.631 9.442 1.00 91.75 114 GLU A C 1
ATOM 898 O O . GLU A 1 114 ? -10.195 1.780 9.576 1.00 91.75 114 GLU A O 1
ATOM 903 N N . GLU A 1 115 ? -11.788 3.057 10.490 1.00 87.12 115 GLU A N 1
ATOM 904 C CA . GLU A 1 115 ? -11.591 2.528 11.850 1.00 87.12 115 GLU A CA 1
ATOM 905 C C . GLU A 1 115 ? -11.815 1.010 11.941 1.00 87.12 115 GLU A C 1
ATOM 907 O O . GLU A 1 115 ? -11.254 0.348 12.813 1.00 87.12 115 GLU A O 1
ATOM 912 N N . SER A 1 116 ? -12.617 0.458 11.026 1.00 89.06 116 SER A N 1
ATOM 913 C CA . SER A 1 116 ? -12.835 -0.982 10.866 1.00 89.06 116 SER A CA 1
ATOM 914 C C . SER A 1 116 ? -11.581 -1.728 10.388 1.00 89.06 116 SER A C 1
ATOM 916 O O . SER A 1 116 ? -11.505 -2.946 10.530 1.00 89.06 116 SER A O 1
ATOM 918 N N . GLY A 1 117 ? -10.603 -1.019 9.818 1.00 87.44 117 GLY A N 1
ATOM 919 C CA . GLY A 1 117 ? -9.456 -1.575 9.104 1.00 87.44 117 GLY A CA 1
ATOM 920 C C . GLY A 1 117 ? -9.704 -1.790 7.608 1.00 87.44 117 GLY A C 1
ATOM 921 O O . GLY A 1 117 ? -8.776 -2.186 6.904 1.00 87.44 117 GLY A O 1
ATOM 922 N N . ALA A 1 118 ? -10.916 -1.526 7.106 1.00 91.44 118 ALA A N 1
ATOM 923 C CA . ALA A 1 118 ? -11.217 -1.567 5.677 1.00 91.44 118 ALA A CA 1
ATOM 924 C C . ALA A 1 118 ? -10.571 -0.388 4.936 1.00 91.44 118 ALA A C 1
ATOM 926 O O . ALA A 1 118 ? -10.410 0.700 5.489 1.00 91.44 118 ALA A O 1
ATOM 927 N N . TRP A 1 119 ? -10.182 -0.606 3.681 1.00 93.81 119 TRP A N 1
ATOM 928 C CA . TRP A 1 119 ? -9.594 0.424 2.830 1.00 93.81 119 TRP A CA 1
ATOM 929 C C . TRP A 1 119 ? -10.540 0.751 1.682 1.00 93.81 119 TRP A C 1
ATOM 931 O O . TRP A 1 119 ? -10.764 -0.061 0.780 1.00 93.81 119 TRP A O 1
ATOM 941 N N . THR A 1 120 ? -11.053 1.975 1.683 1.00 94.00 120 THR A N 1
ATOM 942 C CA . THR A 1 120 ? -12.012 2.444 0.682 1.00 94.00 120 THR A CA 1
ATOM 943 C C . THR A 1 120 ? -11.309 3.366 -0.318 1.00 94.00 120 THR A C 1
ATOM 945 O O . THR A 1 120 ? -10.644 4.314 0.103 1.00 94.00 120 THR A O 1
ATOM 948 N N . PRO A 1 121 ? -11.417 3.130 -1.643 1.00 94.19 121 PRO A N 1
ATOM 949 C CA . PRO A 1 121 ? -10.812 4.011 -2.639 1.00 94.19 121 PRO A CA 1
ATOM 950 C C . PRO A 1 121 ? -11.355 5.437 -2.513 1.00 94.19 121 PRO A C 1
ATOM 952 O O . PRO A 1 121 ? -12.571 5.634 -2.517 1.00 94.19 121 PRO A O 1
ATOM 955 N N . PHE A 1 122 ? -10.462 6.423 -2.458 1.00 93.31 122 PHE A N 1
ATOM 956 C CA . PHE A 1 122 ? -10.837 7.833 -2.325 1.00 93.31 122 PHE A CA 1
ATOM 957 C C . PHE A 1 122 ? -11.441 8.399 -3.619 1.00 93.31 122 PHE A C 1
ATOM 959 O O . PHE A 1 122 ? -12.340 9.237 -3.588 1.00 93.31 122 PHE A O 1
ATOM 966 N N . ASP A 1 123 ? -10.973 7.918 -4.773 1.00 92.31 123 ASP A N 1
ATOM 967 C CA . ASP A 1 123 ? -11.396 8.405 -6.083 1.00 92.31 123 ASP A CA 1
ATOM 968 C C . ASP A 1 123 ? -11.704 7.280 -7.088 1.00 92.31 123 ASP A C 1
ATOM 970 O O . ASP A 1 123 ? -11.512 6.078 -6.858 1.00 92.31 123 ASP A O 1
ATOM 974 N N . ARG A 1 124 ? -12.219 7.689 -8.254 1.00 92.25 124 ARG A N 1
ATOM 975 C CA . ARG A 1 124 ? -12.577 6.775 -9.346 1.00 92.25 124 ARG A CA 1
ATOM 976 C C . ARG A 1 124 ? -11.355 6.079 -9.949 1.00 92.25 124 ARG A C 1
ATOM 978 O O . ARG A 1 124 ? -11.494 4.946 -10.405 1.00 92.25 124 ARG A O 1
ATOM 985 N N . HIS A 1 125 ? -10.197 6.736 -9.986 1.00 91.81 125 HIS A N 1
ATOM 986 C CA . HIS A 1 125 ? -8.978 6.162 -10.554 1.00 91.81 125 HIS A CA 1
ATOM 987 C C . HIS A 1 125 ? -8.518 4.968 -9.710 1.00 91.81 125 HIS A C 1
ATOM 989 O O . HIS A 1 125 ? -8.406 3.853 -10.217 1.00 91.81 125 HIS A O 1
ATOM 995 N N . SER A 1 126 ? -8.410 5.182 -8.404 1.00 92.81 126 SER A N 1
ATOM 996 C CA . SER A 1 126 ? -8.074 4.190 -7.386 1.00 92.81 126 SER A CA 1
ATOM 997 C C . SER A 1 126 ? -9.031 3.003 -7.434 1.00 92.81 126 SER A C 1
ATOM 999 O O . SER A 1 126 ? -8.603 1.852 -7.487 1.00 92.81 126 SER A O 1
ATOM 1001 N N . LYS A 1 127 ? -10.338 3.274 -7.541 1.00 91.44 127 LYS A N 1
ATOM 1002 C CA . LYS A 1 127 ? -11.364 2.230 -7.661 1.00 91.44 127 LYS A CA 1
ATOM 1003 C C . LYS A 1 127 ? -11.221 1.371 -8.922 1.00 91.44 127 LYS A C 1
ATOM 1005 O O . LYS A 1 127 ? -11.448 0.167 -8.857 1.00 91.44 127 LYS A O 1
ATOM 1010 N N . LEU A 1 128 ? -10.924 1.979 -10.071 1.00 90.25 128 LEU A N 1
ATOM 1011 C CA . LEU A 1 128 ? -10.901 1.273 -11.358 1.00 90.25 128 LEU A CA 1
ATOM 1012 C C . LEU A 1 128 ? -9.579 0.551 -11.621 1.00 90.25 128 LEU A C 1
ATOM 1014 O O . LEU A 1 128 ? -9.585 -0.528 -12.206 1.00 90.25 128 LEU A O 1
ATOM 1018 N N . PHE A 1 129 ? -8.460 1.145 -11.212 1.00 90.19 129 PHE A N 1
ATOM 1019 C CA . PHE A 1 129 ? -7.125 0.684 -11.589 1.00 90.19 129 PHE A CA 1
ATOM 1020 C C . PHE A 1 129 ? -6.333 0.083 -10.420 1.00 90.19 129 PHE A C 1
ATOM 1022 O O . PHE A 1 129 ? -5.318 -0.570 -10.656 1.00 90.19 129 PHE A O 1
ATOM 1029 N N . GLY A 1 130 ? -6.815 0.223 -9.180 1.00 89.94 130 GLY A N 1
ATOM 1030 C CA . GLY A 1 130 ? -6.214 -0.375 -7.985 1.00 89.94 130 GLY A CA 1
ATOM 1031 C C . GLY A 1 130 ? -5.938 -1.882 -8.091 1.00 89.94 130 GLY A C 1
ATOM 1032 O O . GLY A 1 130 ? -4.834 -2.300 -7.745 1.00 89.94 130 GLY 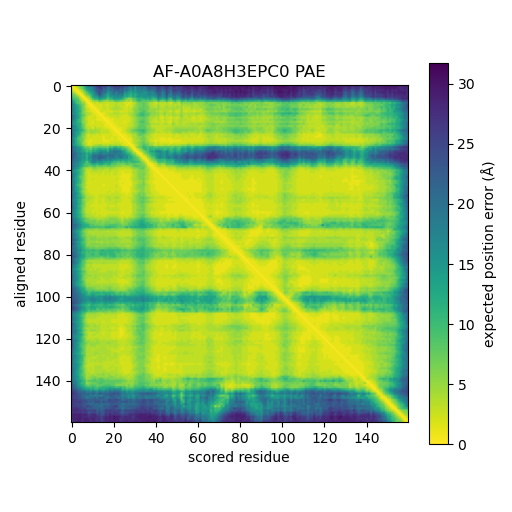A O 1
ATOM 1033 N N . PRO A 1 131 ? -6.863 -2.710 -8.617 1.00 88.50 131 PRO A N 1
ATOM 1034 C CA . PRO A 1 131 ? -6.603 -4.137 -8.826 1.00 88.50 131 PRO A CA 1
ATOM 1035 C C . PRO A 1 131 ? -5.452 -4.422 -9.800 1.00 88.50 131 PRO A C 1
ATOM 1037 O O . PRO A 1 131 ? -4.623 -5.299 -9.555 1.00 88.50 131 PRO A O 1
ATOM 1040 N N . SER A 1 132 ? -5.358 -3.657 -10.892 1.00 87.88 132 SER A N 1
ATOM 1041 C CA . SER A 1 132 ? -4.262 -3.784 -11.861 1.00 87.88 132 SER A CA 1
ATOM 1042 C C . SER A 1 132 ? -2.925 -3.388 -11.241 1.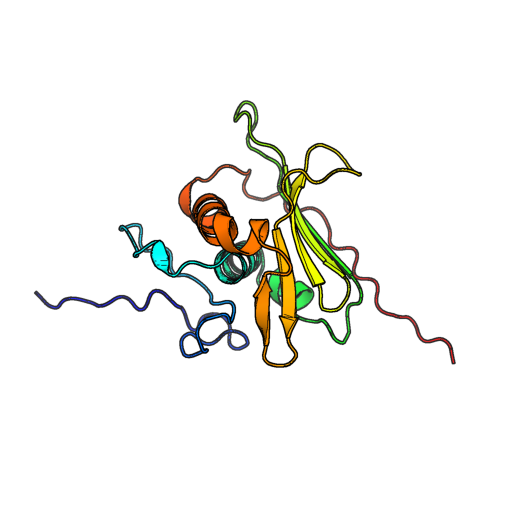00 87.88 132 SER A C 1
ATOM 1044 O O . SER A 1 132 ? -1.920 -4.062 -11.458 1.00 87.88 132 SER A O 1
ATOM 1046 N N . PHE A 1 133 ? -2.922 -2.331 -10.426 1.00 88.88 133 PHE A N 1
ATOM 1047 C CA . PHE A 1 133 ? -1.754 -1.921 -9.656 1.00 88.88 133 PHE A CA 1
ATOM 1048 C C . PHE A 1 133 ? -1.316 -3.003 -8.665 1.00 88.88 133 PHE A C 1
ATOM 1050 O O . PHE A 1 133 ? -0.153 -3.395 -8.665 1.00 88.88 133 PHE A O 1
ATOM 1057 N N . ALA A 1 134 ? -2.246 -3.569 -7.895 1.00 89.50 134 ALA A N 1
ATOM 1058 C CA . ALA A 1 134 ? -1.962 -4.675 -6.985 1.00 89.50 134 ALA A CA 1
ATOM 1059 C C . ALA A 1 134 ? -1.360 -5.881 -7.719 1.00 89.50 134 ALA A C 1
ATOM 1061 O O . ALA A 1 134 ? -0.375 -6.462 -7.269 1.00 89.50 134 ALA A O 1
ATOM 1062 N N . SER A 1 135 ? -1.908 -6.222 -8.889 1.00 85.94 135 SER A N 1
ATOM 1063 C CA . SER A 1 135 ? -1.362 -7.284 -9.735 1.00 85.94 135 SER A CA 1
ATOM 1064 C C . SER A 1 135 ? 0.072 -6.971 -10.163 1.00 85.94 135 SER A C 1
ATOM 1066 O O . SER A 1 135 ? 0.907 -7.870 -10.147 1.00 85.94 135 SER A O 1
ATOM 1068 N N . ALA A 1 136 ? 0.377 -5.721 -10.523 1.00 85.38 136 ALA A N 1
ATOM 1069 C CA . ALA A 1 136 ? 1.731 -5.295 -10.876 1.00 85.38 136 ALA A CA 1
ATOM 1070 C C . ALA A 1 136 ? 2.713 -5.460 -9.705 1.00 85.38 136 ALA A C 1
ATOM 1072 O O . ALA A 1 136 ? 3.803 -5.998 -9.902 1.00 85.38 136 ALA A O 1
ATOM 1073 N N . LEU A 1 137 ? 2.310 -5.053 -8.495 1.00 86.25 137 LEU A N 1
ATOM 1074 C CA . LEU A 1 137 ? 3.109 -5.214 -7.275 1.00 86.25 137 LEU A CA 1
ATOM 1075 C C . LEU A 1 137 ? 3.431 -6.675 -6.986 1.00 86.25 137 LEU A C 1
ATOM 1077 O O . LEU A 1 137 ? 4.566 -6.999 -6.643 1.00 86.25 137 LEU A O 1
ATOM 1081 N N . MET A 1 138 ? 2.425 -7.533 -7.127 1.00 82.50 138 MET A N 1
ATOM 1082 C CA . MET A 1 138 ? 2.548 -8.937 -6.786 1.00 82.50 138 MET A CA 1
ATOM 1083 C C . MET A 1 138 ? 3.327 -9.693 -7.858 1.00 82.50 138 MET A C 1
ATOM 1085 O O . MET A 1 138 ? 4.321 -10.316 -7.543 1.00 82.50 138 MET A O 1
ATOM 1089 N N . TYR A 1 139 ? 2.957 -9.621 -9.134 1.00 79.62 139 TYR A N 1
ATOM 1090 C CA . TYR A 1 139 ? 3.370 -10.664 -10.085 1.00 79.62 139 TYR A CA 1
ATOM 1091 C C . TYR A 1 139 ? 4.446 -10.264 -11.095 1.00 79.62 139 TYR A C 1
ATOM 1093 O O . TYR A 1 139 ? 4.914 -11.121 -11.839 1.00 79.62 139 TYR A O 1
ATOM 1101 N N . HIS A 1 140 ? 4.821 -8.987 -11.183 1.00 73.44 140 HIS A N 1
ATOM 1102 C CA . HIS A 1 140 ? 5.641 -8.510 -12.304 1.00 73.44 140 HIS A CA 1
ATOM 1103 C C . HIS A 1 140 ? 7.115 -8.259 -11.955 1.00 73.44 140 HIS A C 1
ATOM 1105 O O . HIS A 1 140 ? 7.873 -7.866 -12.837 1.00 73.44 140 HIS A O 1
ATOM 1111 N N . GLU A 1 141 ? 7.535 -8.491 -10.704 1.00 76.62 141 GLU A N 1
ATOM 1112 C CA . GLU A 1 141 ? 8.923 -8.330 -10.227 1.00 76.62 141 GLU A CA 1
ATOM 1113 C C . GLU A 1 141 ? 9.631 -7.065 -10.770 1.00 76.62 141 GLU A C 1
ATOM 1115 O O . GLU A 1 141 ? 10.798 -7.104 -11.166 1.00 76.62 141 GLU A O 1
ATOM 1120 N N . LEU A 1 142 ? 8.936 -5.926 -10.835 1.00 80.12 142 LEU A N 1
ATOM 1121 C CA . LEU A 1 142 ? 9.436 -4.735 -11.545 1.00 80.12 142 LEU A CA 1
ATOM 1122 C C . LEU A 1 142 ? 10.472 -3.927 -10.742 1.00 80.12 142 LEU A C 1
ATOM 1124 O O . LEU A 1 142 ? 11.197 -3.106 -11.306 1.00 80.12 142 LEU A O 1
ATOM 1128 N N . TRP A 1 143 ? 10.581 -4.177 -9.435 1.00 83.12 143 TRP A N 1
ATOM 1129 C CA . TRP A 1 143 ? 11.403 -3.398 -8.505 1.00 83.12 143 TRP A CA 1
ATOM 1130 C C . TRP A 1 143 ? 12.513 -4.233 -7.860 1.00 83.12 143 TRP A C 1
ATOM 1132 O O . TRP A 1 143 ? 12.361 -5.436 -7.642 1.00 83.12 143 TRP A O 1
ATOM 1142 N N . LEU A 1 144 ? 13.641 -3.594 -7.538 1.00 78.94 144 LEU A N 1
ATOM 1143 C CA . LEU A 1 144 ? 14.819 -4.247 -6.954 1.00 78.94 144 LEU A CA 1
ATOM 1144 C C . LEU A 1 144 ? 14.524 -4.795 -5.555 1.00 78.94 144 LEU A C 1
ATOM 1146 O O . LEU A 1 144 ? 13.948 -4.106 -4.717 1.00 78.94 144 LEU A O 1
ATOM 1150 N N . GLU A 1 145 ? 14.892 -6.044 -5.283 1.00 69.12 145 GLU A N 1
ATOM 1151 C CA . GLU A 1 145 ? 14.864 -6.610 -3.928 1.00 69.12 145 GLU A CA 1
ATOM 1152 C C . GLU A 1 145 ? 15.904 -5.923 -3.030 1.00 69.12 145 GLU A C 1
ATOM 1154 O O . GLU A 1 145 ? 17.012 -5.637 -3.471 1.00 69.12 145 GLU A O 1
ATOM 1159 N N . GLY A 1 146 ? 15.546 -5.643 -1.772 1.00 61.06 146 GLY A N 1
ATOM 1160 C CA . GLY A 1 146 ? 16.498 -5.208 -0.738 1.00 61.06 146 GLY A CA 1
ATOM 1161 C C . GLY A 1 146 ? 16.541 -3.712 -0.396 1.00 61.06 146 GLY A C 1
ATOM 1162 O O . GLY A 1 146 ? 16.944 -3.379 0.714 1.00 61.06 146 GLY A O 1
ATOM 1163 N N . ASP A 1 147 ? 16.034 -2.818 -1.247 1.00 57.56 147 ASP A N 1
ATOM 1164 C CA . ASP A 1 147 ? 16.255 -1.365 -1.102 1.00 57.56 147 ASP A CA 1
ATOM 1165 C C . ASP A 1 147 ? 15.017 -0.566 -0.662 1.00 57.56 147 ASP A C 1
ATOM 1167 O O . ASP A 1 147 ? 14.776 0.538 -1.151 1.00 57.56 147 ASP A O 1
ATOM 1171 N N . GLY A 1 148 ? 14.205 -1.098 0.251 1.00 59.16 148 GLY A N 1
ATOM 1172 C CA . GLY A 1 148 ? 13.202 -0.263 0.914 1.00 59.16 148 GLY A CA 1
ATOM 1173 C C . GLY A 1 148 ? 13.911 0.814 1.737 1.00 59.16 148 GLY A C 1
ATOM 1174 O O . GLY A 1 148 ? 14.503 0.499 2.772 1.00 59.16 148 GLY A O 1
ATOM 1175 N N . VAL A 1 149 ? 13.921 2.064 1.270 1.00 58.34 149 VAL A N 1
ATOM 1176 C CA . VAL A 1 149 ? 14.589 3.166 1.978 1.00 58.34 149 VAL A CA 1
ATOM 1177 C C . VAL A 1 149 ? 13.588 3.908 2.875 1.00 58.34 149 VAL A C 1
ATOM 1179 O O . VAL A 1 149 ? 12.382 3.914 2.647 1.00 58.34 149 VAL A O 1
ATOM 1182 N N . LYS A 1 150 ? 14.164 4.430 3.959 1.00 57.25 150 LYS A N 1
ATOM 1183 C CA . LYS A 1 150 ? 13.667 4.705 5.310 1.00 57.25 150 LYS A CA 1
ATOM 1184 C C . LYS A 1 150 ? 12.275 5.339 5.474 1.00 57.25 150 LYS A C 1
ATOM 1186 O O . LYS A 1 150 ? 11.891 6.263 4.772 1.00 57.25 150 LYS A O 1
ATOM 1191 N N . VAL A 1 151 ? 11.649 4.882 6.561 1.00 56.94 151 VAL A N 1
ATOM 1192 C CA . VAL A 1 151 ? 10.437 5.380 7.212 1.00 56.94 151 VAL A CA 1
ATOM 1193 C C . VAL A 1 151 ? 10.762 6.587 8.102 1.00 56.94 151 VAL A C 1
ATOM 1195 O O . VAL A 1 151 ? 11.429 6.427 9.129 1.00 56.94 151 VAL A O 1
ATOM 1198 N N . ASP A 1 152 ? 10.258 7.774 7.762 1.00 53.44 152 ASP A N 1
ATOM 1199 C CA . ASP A 1 152 ? 10.138 8.879 8.720 1.00 53.44 152 ASP A CA 1
ATOM 1200 C C . ASP A 1 152 ? 8.845 8.693 9.521 1.00 53.44 152 ASP A C 1
ATOM 1202 O O . ASP A 1 152 ? 7.747 9.059 9.101 1.00 53.44 152 ASP A O 1
ATOM 1206 N N . VAL A 1 153 ? 8.978 8.059 10.688 1.00 52.09 153 VAL A N 1
ATOM 1207 C CA . VAL A 1 153 ? 7.899 7.964 11.673 1.00 52.09 153 VAL A CA 1
ATOM 1208 C C . VAL A 1 153 ? 7.892 9.251 12.487 1.00 52.09 153 VAL A C 1
ATOM 1210 O O . VAL A 1 153 ? 8.651 9.385 13.446 1.00 52.09 153 VAL A O 1
ATOM 1213 N N . TYR A 1 154 ? 7.020 10.195 12.143 1.00 49.94 154 TYR A N 1
ATOM 1214 C CA . TYR A 1 154 ? 6.724 11.305 13.046 1.00 49.94 154 TYR A CA 1
ATOM 1215 C C . TYR A 1 154 ? 5.694 10.837 14.080 1.00 49.94 154 TYR A C 1
ATOM 1217 O O . TYR A 1 154 ? 4.491 10.750 13.803 1.00 49.94 154 TYR A O 1
ATOM 1225 N N . GLY A 1 155 ? 6.179 10.505 15.276 1.00 44.22 155 GLY A N 1
ATOM 1226 C CA . GLY A 1 155 ? 5.344 10.485 16.471 1.00 44.22 155 GLY A CA 1
ATOM 1227 C C . GLY A 1 155 ? 5.058 11.928 16.870 1.00 44.22 155 GLY A C 1
ATOM 1228 O O . GLY A 1 155 ? 5.961 12.764 16.853 1.00 44.22 155 GLY A O 1
ATOM 1229 N N . SER A 1 156 ? 3.810 12.251 17.190 1.00 44.72 156 SER A N 1
ATOM 1230 C CA . SER A 1 156 ? 3.506 13.517 17.851 1.00 44.72 156 SER A CA 1
ATOM 1231 C C . SER A 1 156 ? 4.194 13.514 19.218 1.00 44.72 156 SER A C 1
ATOM 1233 O O . SER A 1 156 ? 3.674 12.935 20.173 1.00 44.72 156 SER A O 1
ATOM 1235 N N . GLU A 1 157 ? 5.374 14.124 19.327 1.00 41.38 157 GLU A N 1
ATOM 1236 C CA . GLU A 1 157 ? 5.864 14.552 20.631 1.00 41.38 157 GLU A CA 1
ATOM 1237 C C . GLU A 1 157 ? 4.854 15.549 21.202 1.00 41.38 157 GLU A C 1
ATOM 1239 O O . GLU A 1 157 ? 4.421 16.500 20.545 1.00 41.38 157 GLU A O 1
ATOM 1244 N N . GLN A 1 158 ? 4.421 15.245 22.421 1.00 44.28 158 GLN A N 1
ATOM 1245 C CA . GLN A 1 158 ? 3.423 15.972 23.183 1.00 44.28 158 GLN A CA 1
ATOM 1246 C C . GLN A 1 158 ? 3.742 17.471 23.226 1.00 44.28 158 GLN A C 1
ATOM 1248 O O . GLN A 1 158 ? 4.828 17.872 23.640 1.00 44.28 158 GLN A O 1
ATOM 1253 N N . ARG A 1 159 ? 2.759 18.312 22.893 1.00 34.44 159 ARG A N 1
ATOM 1254 C CA . ARG A 1 159 ? 2.675 19.645 23.495 1.00 34.44 159 ARG A CA 1
ATOM 1255 C C . ARG A 1 159 ? 1.666 19.564 24.632 1.00 34.44 159 ARG A C 1
ATOM 1257 O O . ARG A 1 159 ? 0.467 19.456 24.378 1.00 34.44 159 ARG A O 1
ATOM 1264 N N . GLY A 1 160 ? 2.202 19.502 25.851 1.00 35.94 160 GLY A N 1
ATOM 1265 C CA . GLY A 1 160 ? 1.477 19.875 27.064 1.00 35.94 160 GLY A CA 1
ATOM 1266 C C . GLY A 1 160 ? 1.221 21.374 27.134 1.00 35.94 160 GLY A C 1
ATOM 1267 O O . GLY A 1 160 ? 1.731 22.112 26.256 1.00 35.94 160 GLY A O 1
#

Mean predicted aligned error: 8.14 Å